Protein AF-A0A7C4BRT5-F1 (afdb_monomer)

Sequence (64 aa):
MILAKFGIDINDAVNGVFLDKSFHAKLHTKEYYKMVERLLKEAKTKEEAIKILQQIAENLKSME

Structure (mmCIF, N/CA/C/O backbone):
data_AF-A0A7C4BRT5-F1
#
_entry.id   AF-A0A7C4BRT5-F1
#
loop_
_atom_site.group_PDB
_atom_site.id
_atom_site.type_symbol
_atom_site.label_atom_id
_atom_site.label_alt_id
_atom_site.label_comp_id
_atom_site.label_asym_id
_atom_site.label_entity_id
_atom_site.label_seq_id
_atom_site.pdbx_PDB_ins_code
_atom_site.Cartn_x
_atom_site.Cartn_y
_atom_site.Cartn_z
_atom_site.occupancy
_atom_site.B_iso_or_equiv
_atom_site.auth_seq_id
_atom_site.auth_comp_id
_atom_site.auth_asym_id
_atom_site.auth_atom_id
_atom_site.pdbx_PDB_model_num
ATOM 1 N N . MET A 1 1 ? 3.636 -8.668 8.734 1.00 78.69 1 MET A N 1
ATOM 2 C CA . MET A 1 1 ? 3.458 -7.641 7.683 1.00 78.69 1 MET A CA 1
ATOM 3 C C . MET A 1 1 ? 2.465 -6.601 8.179 1.00 78.69 1 MET A C 1
ATOM 5 O O . MET A 1 1 ? 1.494 -6.989 8.813 1.00 78.69 1 MET A O 1
ATOM 9 N N . ILE A 1 2 ? 2.707 -5.310 7.941 1.00 92.25 2 ILE A N 1
ATOM 10 C CA . ILE A 1 2 ? 1.915 -4.224 8.544 1.00 92.25 2 ILE A CA 1
ATOM 11 C C . ILE A 1 2 ? 0.449 -4.177 8.078 1.00 92.25 2 ILE A C 1
ATOM 13 O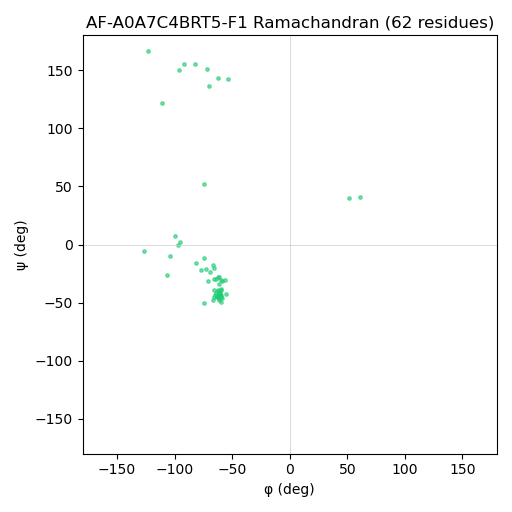 O . ILE A 1 2 ? -0.420 -3.837 8.869 1.00 92.25 2 ILE A O 1
ATOM 17 N N . LEU A 1 3 ? 0.155 -4.616 6.850 1.00 94.75 3 LEU A N 1
ATOM 18 C CA . LEU A 1 3 ? -1.207 -4.678 6.294 1.00 94.75 3 LEU A CA 1
ATOM 19 C C . LEU A 1 3 ? -2.153 -5.572 7.109 1.00 94.75 3 LEU A C 1
ATOM 21 O O . LEU A 1 3 ? -3.297 -5.202 7.363 1.00 94.75 3 LEU A O 1
ATOM 25 N N . ALA A 1 4 ? -1.644 -6.698 7.620 1.00 95.00 4 ALA A N 1
ATOM 26 C CA . ALA A 1 4 ? -2.426 -7.627 8.433 1.00 95.00 4 ALA A CA 1
ATOM 27 C C . ALA A 1 4 ? -2.932 -6.989 9.742 1.00 95.00 4 ALA A C 1
ATOM 29 O O . ALA A 1 4 ? -4.006 -7.349 10.214 1.00 95.00 4 ALA A O 1
ATOM 30 N N . LYS A 1 5 ? -2.218 -5.989 10.295 1.00 95.38 5 LYS A N 1
ATOM 31 C CA . LYS A 1 5 ? -2.671 -5.205 11.465 1.00 95.38 5 LYS A CA 1
ATOM 32 C C . LYS A 1 5 ? -3.995 -4.483 11.187 1.00 95.38 5 LYS A C 1
ATOM 34 O O . LYS A 1 5 ? -4.784 -4.276 12.101 1.00 95.38 5 LYS A O 1
ATOM 39 N N . PHE A 1 6 ? -4.226 -4.110 9.932 1.00 96.88 6 PHE A N 1
ATOM 40 C CA . PHE A 1 6 ? -5.422 -3.412 9.474 1.00 96.88 6 PHE A CA 1
ATOM 41 C C . PHE A 1 6 ? -6.445 -4.355 8.822 1.00 96.88 6 PHE A C 1
ATOM 43 O O . PHE A 1 6 ? -7.432 -3.886 8.262 1.00 96.88 6 PHE A O 1
ATOM 50 N N . GLY A 1 7 ? -6.225 -5.677 8.867 1.00 96.62 7 GLY A N 1
ATOM 51 C CA . GLY A 1 7 ? -7.098 -6.652 8.209 1.00 96.62 7 GLY A CA 1
ATOM 52 C C . GLY A 1 7 ? -7.170 -6.451 6.693 1.00 96.62 7 GLY A C 1
ATOM 53 O O . GLY A 1 7 ? -8.268 -6.477 6.132 1.00 96.62 7 GLY A O 1
ATOM 54 N N . ILE A 1 8 ? -6.024 -6.159 6.071 1.00 96.94 8 ILE A N 1
ATOM 55 C CA . ILE A 1 8 ? -5.832 -6.077 4.618 1.00 96.94 8 ILE A CA 1
ATOM 56 C C . ILE A 1 8 ? -4.939 -7.254 4.210 1.00 96.94 8 ILE A C 1
ATOM 58 O O . ILE A 1 8 ? -3.826 -7.393 4.734 1.00 96.94 8 ILE A O 1
ATOM 62 N N . ASP A 1 9 ? -5.430 -8.104 3.311 1.00 95.81 9 ASP A N 1
ATOM 63 C CA . ASP A 1 9 ? -4.646 -9.191 2.725 1.00 95.81 9 ASP A CA 1
ATOM 64 C C . ASP A 1 9 ? -3.604 -8.634 1.746 1.00 95.81 9 ASP A C 1
ATOM 66 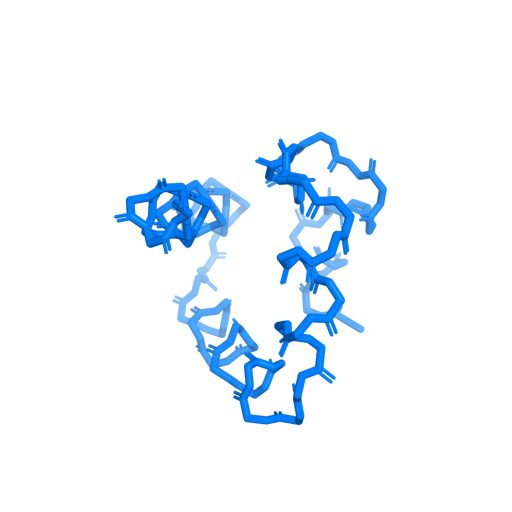O O . ASP A 1 9 ? -3.807 -7.594 1.117 1.00 95.81 9 ASP A O 1
ATOM 70 N N . ILE A 1 10 ? -2.472 -9.325 1.584 1.00 92.12 10 ILE A N 1
ATOM 71 C CA . ILE A 1 10 ? -1.441 -8.891 0.629 1.00 92.12 10 ILE A CA 1
ATOM 72 C C . ILE A 1 10 ? -1.965 -8.859 -0.814 1.00 92.12 10 ILE A C 1
ATOM 74 O O . ILE A 1 10 ? -1.486 -8.055 -1.613 1.00 92.12 10 ILE A O 1
ATOM 78 N N . ASN A 1 11 ? -2.952 -9.697 -1.133 1.00 93.50 11 ASN A N 1
ATOM 79 C CA . ASN A 1 11 ? -3.561 -9.796 -2.455 1.00 93.50 11 ASN A CA 1
ATOM 80 C C . ASN A 1 11 ? -4.838 -8.954 -2.595 1.00 93.50 11 ASN A C 1
ATOM 82 O O . ASN A 1 11 ? -5.472 -9.003 -3.650 1.00 93.50 11 ASN A O 1
ATOM 86 N N . ASP A 1 12 ? -5.239 -8.197 -1.567 1.00 95.25 12 ASP A N 1
ATOM 87 C CA . ASP A 1 12 ? -6.417 -7.338 -1.670 1.00 95.25 12 ASP A CA 1
ATOM 88 C C . ASP A 1 12 ? -6.215 -6.270 -2.750 1.00 95.25 12 ASP A C 1
ATOM 90 O O . ASP A 1 12 ? -5.145 -5.671 -2.878 1.00 95.25 12 ASP A O 1
ATOM 94 N N . ALA A 1 13 ? -7.289 -5.950 -3.476 1.00 94.38 13 ALA A N 1
ATOM 95 C CA . ALA A 1 13 ? -7.261 -4.944 -4.538 1.00 94.38 13 ALA A CA 1
ATOM 96 C C . ALA 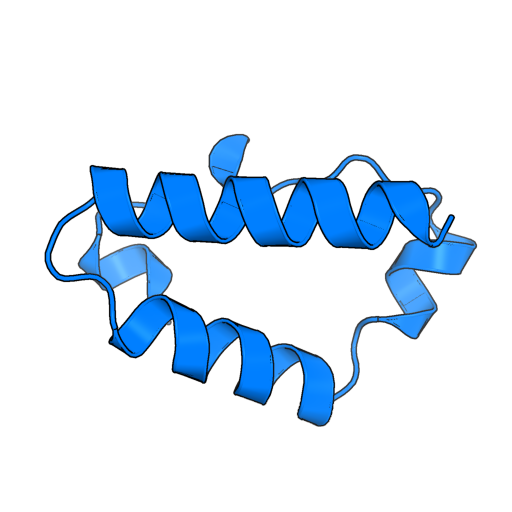A 1 13 ? -6.763 -3.570 -4.051 1.00 94.38 13 ALA A C 1
ATOM 98 O O . ALA A 1 13 ? -6.123 -2.847 -4.810 1.00 94.38 13 ALA A O 1
ATOM 99 N N . VAL A 1 14 ? -7.001 -3.226 -2.778 1.00 94.75 14 VAL A N 1
ATOM 100 C CA . VAL A 1 14 ? -6.525 -1.970 -2.169 1.00 94.75 14 VAL A CA 1
ATOM 101 C C . VAL A 1 14 ? -4.999 -1.894 -2.032 1.00 94.75 14 VAL A C 1
ATOM 103 O O . VAL A 1 14 ? -4.470 -0.802 -1.863 1.00 94.75 14 VAL A O 1
ATOM 106 N N . ASN A 1 15 ? -4.291 -3.026 -2.108 1.00 94.12 15 ASN A N 1
ATOM 107 C CA . ASN A 1 15 ? -2.829 -3.106 -2.114 1.00 94.12 15 ASN A CA 1
ATOM 108 C C . ASN A 1 15 ? -2.246 -3.213 -3.545 1.00 94.12 15 ASN A C 1
ATOM 110 O O . ASN A 1 15 ? -1.030 -3.287 -3.723 1.00 94.12 15 ASN A O 1
ATOM 114 N N . GLY A 1 16 ? -3.095 -3.235 -4.579 1.00 92.31 16 GLY A N 1
ATOM 115 C CA . GLY A 1 16 ? -2.695 -3.312 -5.985 1.00 92.31 16 GLY A CA 1
ATOM 116 C C . GLY A 1 16 ? -2.623 -1.943 -6.673 1.00 92.31 16 GLY A C 1
ATOM 117 O O . GLY A 1 16 ? -3.375 -1.030 -6.346 1.00 92.31 16 GLY A O 1
ATOM 118 N N . VAL A 1 17 ? -1.740 -1.804 -7.673 1.00 91.56 17 VAL A N 1
ATOM 119 C CA . VAL A 1 17 ? -1.540 -0.545 -8.431 1.00 91.56 17 VAL A CA 1
ATOM 120 C C . VAL A 1 17 ? -1.656 -0.696 -9.962 1.00 91.56 17 VAL A C 1
ATOM 122 O O . VAL A 1 17 ? -1.719 0.311 -10.658 1.00 91.56 17 VAL A O 1
ATOM 125 N N . PHE A 1 18 ? -1.801 -1.922 -10.489 1.00 90.19 18 PHE A N 1
ATOM 126 C CA . PHE A 1 18 ? -1.983 -2.216 -11.930 1.00 90.19 18 PHE A CA 1
ATOM 127 C C . PHE A 1 18 ? -0.937 -1.568 -12.864 1.00 90.19 18 PHE A C 1
ATOM 129 O O . PHE A 1 18 ? -1.284 -1.095 -13.939 1.00 90.19 18 PHE A O 1
ATOM 136 N N . LEU A 1 19 ? 0.333 -1.553 -12.458 1.00 89.56 19 LEU A N 1
ATOM 137 C CA . LEU A 1 19 ? 1.435 -1.030 -13.279 1.00 89.56 19 LEU A CA 1
ATOM 138 C C . LEU A 1 19 ? 1.920 -2.073 -14.287 1.00 89.56 19 LEU A C 1
ATOM 140 O O . LEU A 1 19 ? 1.825 -3.278 -14.017 1.00 89.56 19 LEU A O 1
ATOM 144 N N . ASP A 1 20 ? 2.525 -1.620 -15.388 1.00 92.81 20 ASP A N 1
ATOM 145 C CA . ASP A 1 20 ? 3.252 -2.514 -16.287 1.00 92.81 20 ASP A CA 1
ATOM 146 C C . ASP A 1 20 ? 4.301 -3.339 -15.524 1.00 92.81 20 ASP A C 1
ATOM 148 O O . ASP A 1 20 ? 4.983 -2.867 -14.607 1.00 92.81 20 ASP A O 1
ATOM 152 N N . LYS A 1 21 ? 4.468 -4.603 -15.925 1.00 90.38 21 LYS A N 1
ATOM 153 C CA . LYS A 1 21 ? 5.358 -5.547 -15.241 1.00 90.38 21 LYS A CA 1
ATOM 154 C C . LYS A 1 21 ? 6.808 -5.062 -15.221 1.00 90.38 21 LYS A C 1
ATOM 156 O O . LYS A 1 21 ? 7.501 -5.261 -14.221 1.00 90.38 21 LYS A O 1
ATOM 161 N N . SER A 1 22 ? 7.283 -4.459 -16.311 1.00 91.50 22 SER A N 1
ATOM 162 C CA . SER A 1 22 ? 8.666 -3.986 -16.419 1.00 91.50 22 SER A CA 1
ATOM 163 C C . SER A 1 22 ? 8.924 -2.759 -15.546 1.00 91.50 22 SER A C 1
ATOM 165 O O . SER A 1 22 ? 10.030 -2.603 -15.023 1.00 91.50 22 SER A O 1
ATOM 167 N N . PHE A 1 23 ? 7.904 -1.922 -15.340 1.00 90.19 23 PHE A N 1
ATOM 168 C CA . PHE A 1 23 ? 7.955 -0.803 -14.410 1.00 90.19 23 PHE A CA 1
ATOM 169 C C . PHE A 1 23 ? 7.871 -1.295 -12.960 1.00 90.19 23 PHE A C 1
ATOM 171 O O . PHE A 1 23 ? 8.761 -1.006 -12.159 1.00 90.19 23 PHE A O 1
ATOM 178 N N . HIS A 1 24 ? 6.882 -2.139 -12.643 1.00 88.50 24 HIS A N 1
ATOM 179 C CA . HIS A 1 24 ? 6.673 -2.700 -11.306 1.00 88.50 24 HIS A CA 1
ATOM 180 C C . HIS A 1 24 ? 7.909 -3.435 -10.771 1.00 88.50 24 HIS A C 1
ATOM 182 O O . HIS A 1 24 ? 8.300 -3.242 -9.621 1.00 88.50 24 HIS A O 1
ATOM 188 N N . ALA A 1 25 ? 8.580 -4.225 -11.616 1.00 90.38 25 ALA A N 1
ATOM 189 C CA . ALA A 1 25 ? 9.765 -4.983 -11.222 1.00 90.38 25 ALA A CA 1
ATOM 190 C C . ALA A 1 25 ? 10.906 -4.095 -10.687 1.00 90.38 25 ALA A C 1
ATOM 192 O O . ALA A 1 25 ? 11.648 -4.521 -9.801 1.00 90.38 25 ALA A O 1
ATOM 193 N N . LYS A 1 26 ? 11.029 -2.854 -11.178 1.00 90.75 26 LYS A N 1
ATOM 194 C CA . LYS A 1 26 ? 12.057 -1.895 -10.736 1.00 90.75 26 LYS A CA 1
ATOM 195 C C . LYS A 1 26 ? 11.777 -1.337 -9.338 1.00 90.75 26 LYS A C 1
ATOM 197 O O . LYS A 1 26 ? 12.701 -0.868 -8.678 1.00 90.75 26 LYS A O 1
ATOM 202 N N . LEU A 1 27 ? 10.524 -1.392 -8.880 1.00 87.81 27 LEU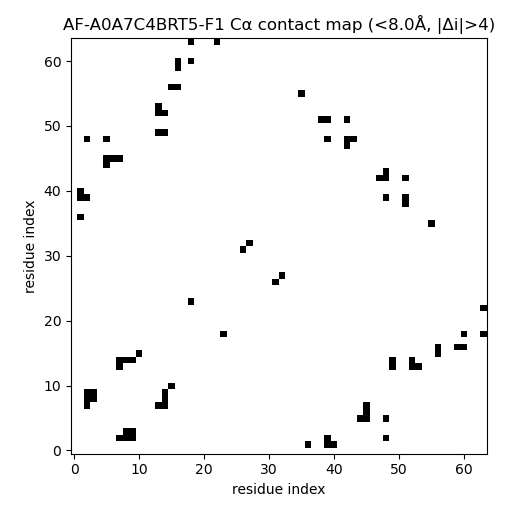 A N 1
ATOM 203 C CA . LEU A 1 27 ? 10.094 -0.832 -7.597 1.00 87.81 27 LEU A CA 1
ATOM 204 C C . LEU A 1 27 ? 10.402 -1.743 -6.405 1.00 87.81 27 LEU A C 1
ATOM 206 O O . LEU A 1 27 ? 10.395 -1.267 -5.275 1.00 87.81 27 LEU A O 1
ATOM 210 N N . HIS A 1 28 ? 10.704 -3.030 -6.613 1.00 87.12 28 HIS A N 1
ATOM 211 C CA . HIS A 1 28 ? 10.993 -3.988 -5.535 1.00 87.12 28 HIS A CA 1
ATOM 212 C C . HIS A 1 28 ? 12.381 -3.798 -4.890 1.00 87.12 28 HIS A C 1
ATOM 214 O O . HIS A 1 28 ? 13.162 -4.740 -4.746 1.00 87.12 28 HIS A O 1
ATOM 220 N N . THR A 1 29 ? 12.693 -2.578 -4.464 1.00 93.19 29 THR A N 1
ATOM 221 C CA . THR A 1 29 ? 13.899 -2.244 -3.703 1.00 93.19 29 THR A CA 1
ATOM 222 C C . THR A 1 29 ? 13.628 -2.312 -2.202 1.00 93.19 29 THR A C 1
ATOM 224 O O . THR A 1 29 ? 12.495 -2.149 -1.737 1.00 93.19 29 THR A O 1
ATOM 227 N N . LYS A 1 30 ? 14.675 -2.538 -1.397 1.00 93.81 30 LYS A N 1
ATOM 228 C CA . LYS A 1 30 ? 14.551 -2.527 0.073 1.00 93.81 30 LYS A CA 1
ATOM 229 C C . LYS A 1 30 ? 14.089 -1.157 0.570 1.00 93.81 30 LYS A C 1
ATOM 231 O O . LYS A 1 30 ? 13.358 -1.062 1.553 1.00 93.81 30 LYS A O 1
ATOM 236 N N . GLU A 1 31 ? 14.523 -0.107 -0.111 1.00 93.25 31 GLU A N 1
ATOM 237 C CA . GLU A 1 31 ? 14.222 1.291 0.164 1.00 93.25 31 GLU A CA 1
ATOM 238 C C . GLU A 1 31 ? 12.734 1.577 -0.048 1.00 93.25 31 GLU A C 1
ATOM 240 O O . GLU A 1 31 ? 12.100 2.163 0.832 1.00 93.25 31 GLU A O 1
ATOM 245 N N . TYR A 1 32 ? 12.159 1.090 -1.153 1.00 92.00 32 TYR A N 1
ATOM 246 C CA . TYR A 1 32 ? 10.725 1.190 -1.418 1.00 92.00 32 TYR A CA 1
ATOM 247 C C . TYR A 1 32 ? 9.909 0.493 -0.324 1.00 92.00 32 TYR A C 1
ATOM 24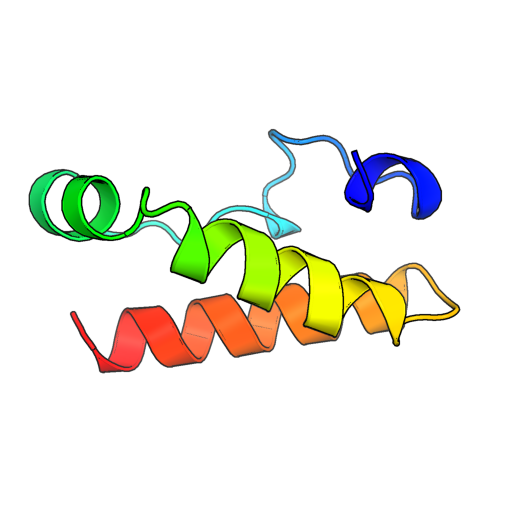9 O O . TYR A 1 32 ? 9.039 1.117 0.282 1.00 92.00 32 TYR A O 1
ATOM 257 N N . TYR A 1 33 ? 10.249 -0.753 0.025 1.00 92.19 33 TYR A N 1
ATOM 258 C CA . TYR A 1 33 ? 9.545 -1.474 1.091 1.00 92.19 33 TYR A CA 1
ATOM 259 C C . TYR A 1 33 ? 9.616 -0.758 2.447 1.00 92.19 33 TYR A C 1
ATOM 261 O O . TYR A 1 33 ? 8.600 -0.642 3.130 1.00 92.19 33 TYR A O 1
ATOM 269 N N . LYS A 1 34 ? 10.788 -0.231 2.831 1.00 94.62 34 LYS A N 1
ATOM 270 C CA . LYS A 1 34 ? 10.951 0.538 4.079 1.00 94.62 34 LYS A CA 1
ATOM 271 C C . LYS A 1 34 ? 10.110 1.813 4.089 1.00 94.62 34 LYS A C 1
ATOM 273 O O . LYS A 1 34 ? 9.569 2.182 5.129 1.00 94.62 34 LYS A O 1
ATOM 278 N N . MET A 1 35 ? 10.018 2.495 2.950 1.00 94.38 35 MET A N 1
ATOM 279 C CA . MET A 1 35 ? 9.219 3.708 2.798 1.00 94.38 35 MET A CA 1
ATOM 280 C C . MET A 1 35 ? 7.723 3.410 2.936 1.00 94.38 35 MET A C 1
ATOM 282 O O . MET A 1 35 ? 7.067 4.061 3.748 1.00 94.38 35 MET A O 1
ATOM 286 N N . VAL A 1 36 ? 7.219 2.375 2.253 1.00 94.75 36 VAL A N 1
ATOM 287 C CA . VAL A 1 36 ? 5.830 1.899 2.391 1.00 94.75 36 VAL A CA 1
ATOM 288 C C . VAL A 1 36 ? 5.532 1.499 3.840 1.00 94.75 36 VAL A C 1
ATOM 290 O O . VAL A 1 36 ? 4.523 1.916 4.403 1.00 94.75 36 VAL A O 1
ATOM 293 N N . GLU A 1 37 ? 6.428 0.743 4.483 1.00 94.94 37 GLU A N 1
ATOM 294 C CA . GLU A 1 37 ? 6.259 0.335 5.880 1.00 94.94 37 GLU A CA 1
ATOM 295 C C . GLU A 1 37 ? 6.212 1.541 6.828 1.00 94.94 37 GLU A C 1
ATOM 297 O O . GLU A 1 37 ? 5.373 1.578 7.725 1.00 94.94 37 GLU A O 1
ATOM 302 N N . ARG A 1 38 ? 7.091 2.534 6.639 1.00 95.88 38 ARG A N 1
ATOM 303 C CA . ARG A 1 38 ? 7.107 3.756 7.454 1.00 95.88 38 ARG A CA 1
ATOM 304 C C . ARG A 1 38 ? 5.797 4.528 7.330 1.00 95.88 38 ARG A C 1
ATOM 306 O O . ARG A 1 38 ? 5.248 4.899 8.358 1.00 95.88 38 ARG A O 1
ATOM 313 N N . LEU A 1 39 ? 5.289 4.718 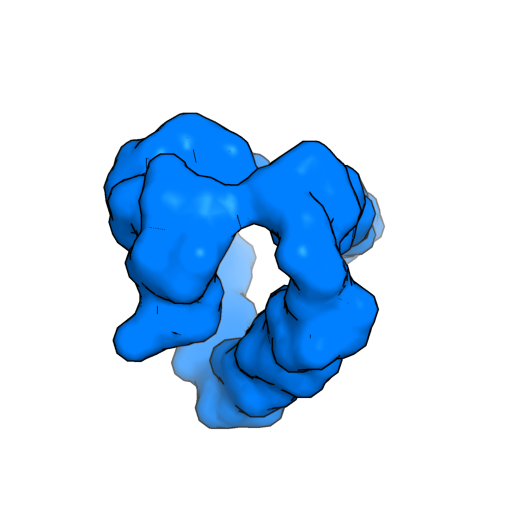6.113 1.00 95.62 39 LEU A N 1
ATOM 314 C CA . LEU A 1 39 ? 4.016 5.410 5.894 1.00 95.62 39 LEU A CA 1
ATOM 315 C C . LEU A 1 39 ? 2.866 4.653 6.571 1.00 95.62 39 LEU A C 1
ATOM 317 O O . LEU A 1 39 ? 2.116 5.221 7.355 1.00 95.62 39 LEU A O 1
ATOM 321 N N . LEU A 1 40 ? 2.782 3.336 6.377 1.00 96.50 40 LEU A N 1
ATOM 322 C CA . LEU A 1 40 ? 1.733 2.516 6.994 1.00 96.50 40 LEU A CA 1
ATOM 323 C C . LEU A 1 40 ? 1.822 2.447 8.531 1.00 96.50 40 LEU A C 1
ATOM 325 O O . LEU A 1 40 ? 0.819 2.141 9.175 1.00 96.50 40 LEU A O 1
ATOM 329 N N . LYS A 1 41 ? 2.983 2.733 9.143 1.00 96.19 41 LYS A N 1
ATOM 330 C CA . LYS A 1 41 ? 3.121 2.841 10.611 1.00 96.19 41 LYS A CA 1
ATOM 331 C C . LYS A 1 41 ? 2.417 4.064 11.188 1.00 96.19 41 LYS A C 1
ATOM 333 O O . LYS A 1 41 ? 2.076 4.034 12.368 1.00 96.19 41 LYS A O 1
ATOM 338 N N . GLU A 1 42 ? 2.196 5.100 10.385 1.00 94.81 42 GLU A N 1
ATOM 339 C CA . GLU A 1 42 ? 1.501 6.318 10.808 1.00 94.81 42 GLU A CA 1
ATOM 340 C C . GLU A 1 42 ? -0.021 6.119 10.876 1.00 94.81 42 GLU A C 1
ATOM 342 O O . GLU A 1 42 ? -0.695 6.821 11.631 1.00 94.81 42 GLU A O 1
ATOM 347 N N . ALA A 1 43 ? -0.559 5.121 10.164 1.00 97.44 43 ALA A N 1
ATOM 348 C CA . ALA A 1 43 ? -1.975 4.778 10.209 1.00 97.44 43 ALA A CA 1
ATOM 349 C C . ALA A 1 43 ? -2.386 4.157 11.558 1.00 97.44 43 ALA A C 1
ATOM 351 O O . ALA A 1 43 ? -1.733 3.267 12.119 1.00 97.44 43 ALA A O 1
ATOM 352 N N . LYS A 1 44 ? -3.533 4.604 12.062 1.00 96.62 44 LYS A N 1
ATOM 353 C CA . LYS A 1 44 ? -4.198 4.118 13.276 1.00 96.62 44 LYS A CA 1
ATOM 354 C C . LYS A 1 44 ? -5.428 3.280 12.948 1.00 96.62 44 LYS A C 1
ATOM 356 O O . LYS A 1 44 ? -5.769 2.401 13.737 1.00 96.62 44 LYS A O 1
ATOM 361 N N . THR A 1 45 ? -6.055 3.509 11.794 1.00 97.81 45 THR A N 1
ATOM 362 C CA . THR A 1 45 ? -7.242 2.770 11.336 1.00 97.81 45 THR A CA 1
ATOM 363 C C . THR A 1 45 ? -7.030 2.101 9.978 1.00 97.81 45 THR A C 1
ATOM 365 O O . THR A 1 45 ? -6.078 2.399 9.252 1.00 97.81 45 THR A O 1
ATOM 368 N N . LYS A 1 46 ? -7.940 1.184 9.621 1.00 97.50 46 LYS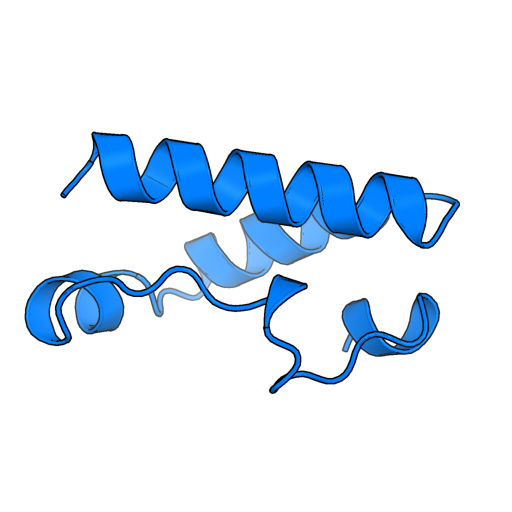 A N 1
ATOM 369 C CA . LYS A 1 46 ? -7.943 0.526 8.309 1.00 97.50 46 LYS A CA 1
ATOM 370 C C . LYS A 1 46 ? -8.143 1.538 7.181 1.00 97.50 46 LYS A C 1
ATOM 372 O O . LYS A 1 46 ? -7.471 1.456 6.159 1.00 97.50 46 LYS A O 1
ATOM 377 N N . GLU A 1 47 ? -9.020 2.514 7.379 1.00 98.00 47 GLU A N 1
ATOM 378 C CA . GLU A 1 47 ? -9.336 3.551 6.397 1.00 98.00 47 GLU A CA 1
ATOM 379 C C . GLU A 1 47 ? -8.133 4.464 6.134 1.00 98.00 47 GLU A C 1
ATOM 381 O O . GLU A 1 47 ? -7.877 4.830 4.989 1.00 98.00 47 GLU A O 1
ATOM 386 N N . GLU A 1 48 ? -7.364 4.808 7.171 1.00 98.12 48 GLU A N 1
ATOM 387 C CA . GLU A 1 48 ? -6.117 5.567 7.021 1.00 98.12 48 GLU A CA 1
ATOM 388 C C . GLU A 1 48 ? -5.068 4.768 6.243 1.00 98.12 48 GLU A C 1
ATOM 390 O O . GLU A 1 48 ? -4.448 5.303 5.325 1.00 98.12 48 GLU A O 1
ATOM 395 N N . ALA A 1 49 ? -4.915 3.474 6.544 1.00 97.94 49 ALA A N 1
ATOM 396 C CA . ALA A 1 49 ? -4.013 2.601 5.797 1.00 97.94 49 ALA A CA 1
ATOM 397 C C . ALA A 1 49 ? -4.408 2.513 4.311 1.00 97.94 49 ALA A C 1
ATOM 399 O O . ALA A 1 49 ? -3.545 2.633 3.444 1.00 97.94 49 ALA A O 1
ATOM 400 N N . ILE A 1 50 ? -5.705 2.379 4.005 1.00 97.88 50 ILE A N 1
ATOM 401 C CA . ILE A 1 50 ? -6.213 2.371 2.623 1.00 97.88 50 ILE A CA 1
ATOM 402 C C . ILE A 1 50 ? -5.907 3.695 1.914 1.00 97.88 50 ILE A C 1
ATOM 404 O O . ILE A 1 50 ? -5.429 3.668 0.783 1.00 97.88 50 ILE A O 1
ATOM 408 N N . LYS A 1 51 ? -6.114 4.848 2.566 1.00 98.00 51 LYS A N 1
ATOM 409 C CA . LYS A 1 51 ? -5.782 6.162 1.982 1.00 98.00 51 LYS A CA 1
ATOM 410 C C . LYS A 1 51 ? -4.295 6.290 1.652 1.00 98.00 51 LYS A C 1
ATOM 412 O O . LYS A 1 51 ? -3.943 6.804 0.596 1.00 98.00 51 LYS A O 1
ATOM 417 N N . ILE A 1 52 ? -3.419 5.792 2.526 1.00 97.56 52 ILE A N 1
ATOM 418 C CA . ILE A 1 52 ? -1.971 5.774 2.279 1.00 97.56 52 ILE A CA 1
ATOM 419 C C . ILE A 1 52 ? -1.635 4.900 1.065 1.00 97.56 52 ILE A C 1
ATOM 421 O O . ILE A 1 52 ? -0.867 5.327 0.205 1.00 97.56 52 ILE A O 1
ATOM 425 N N . LEU A 1 53 ? -2.222 3.702 0.963 1.00 96.88 53 LEU A N 1
ATOM 426 C CA . LEU A 1 53 ? -2.023 2.817 -0.191 1.00 96.88 53 LEU A CA 1
ATOM 427 C C . LEU A 1 53 ? -2.500 3.464 -1.497 1.00 96.88 53 LEU A C 1
ATOM 429 O O . LEU A 1 53 ? -1.791 3.402 -2.499 1.00 96.88 53 LEU A O 1
ATOM 433 N N . GLN A 1 54 ? -3.653 4.136 -1.471 1.00 96.44 54 GLN A N 1
ATOM 434 C CA . GLN A 1 54 ? -4.178 4.887 -2.614 1.00 96.44 54 GLN A CA 1
ATOM 435 C C . GLN A 1 54 ? -3.228 6.013 -3.034 1.00 96.44 54 GLN A C 1
ATOM 437 O O . GLN A 1 54 ? -2.887 6.104 -4.210 1.00 96.44 54 GLN A O 1
ATOM 442 N N . GLN A 1 55 ? -2.714 6.799 -2.084 1.00 96.44 55 GLN A N 1
ATOM 443 C CA . GLN A 1 55 ? -1.754 7.866 -2.378 1.00 96.44 55 GLN A CA 1
ATOM 444 C C . GLN A 1 55 ? -0.455 7.327 -2.995 1.00 96.44 55 GLN A C 1
ATOM 446 O O . GLN A 1 55 ? 0.079 7.909 -3.939 1.00 96.44 55 GLN A O 1
ATOM 451 N N . ILE A 1 56 ? 0.068 6.211 -2.476 1.00 95.00 56 ILE A N 1
ATOM 452 C CA . ILE A 1 56 ? 1.250 5.549 -3.045 1.00 95.00 56 ILE A CA 1
ATOM 453 C C .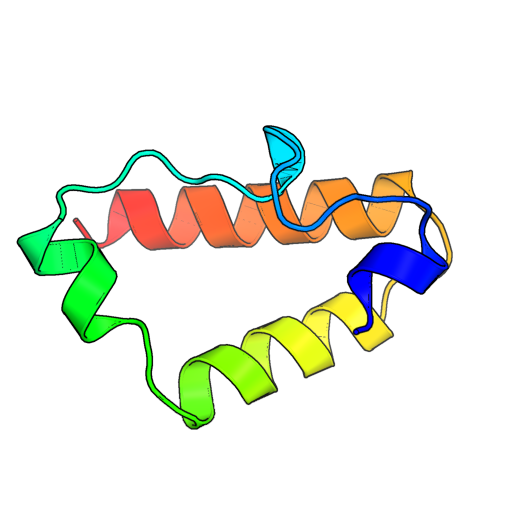 ILE A 1 56 ? 0.951 5.091 -4.475 1.00 95.00 56 ILE A C 1
ATOM 455 O O . ILE A 1 56 ? 1.758 5.327 -5.372 1.00 95.00 56 ILE A O 1
ATOM 459 N N . ALA A 1 57 ? -0.209 4.471 -4.697 1.00 94.38 57 ALA A N 1
ATOM 460 C CA . ALA A 1 57 ? -0.625 3.998 -6.010 1.00 94.38 57 ALA A CA 1
ATOM 461 C C . ALA A 1 57 ? -0.743 5.143 -7.031 1.00 94.38 57 ALA A C 1
ATOM 463 O O . ALA A 1 57 ? -0.263 5.007 -8.154 1.00 94.38 57 ALA A O 1
ATOM 464 N N . GLU A 1 58 ? -1.334 6.274 -6.646 1.00 94.31 58 GLU A N 1
ATOM 465 C CA . GLU A 1 58 ? -1.430 7.476 -7.485 1.00 94.31 58 GLU A CA 1
ATOM 466 C C . GLU A 1 58 ? -0.052 8.049 -7.826 1.00 94.31 58 GLU A C 1
ATOM 468 O O . GLU A 1 58 ? 0.230 8.321 -8.994 1.00 94.31 58 GLU A O 1
ATOM 473 N N . ASN A 1 59 ? 0.840 8.153 -6.836 1.00 92.50 59 ASN A N 1
ATOM 474 C CA . ASN A 1 59 ? 2.203 8.632 -7.058 1.00 92.50 59 ASN A CA 1
ATOM 475 C C . ASN A 1 59 ? 2.948 7.738 -8.056 1.00 92.50 59 ASN A C 1
ATOM 477 O O . ASN A 1 59 ? 3.566 8.246 -8.986 1.00 92.50 59 ASN A O 1
ATOM 481 N N . LEU A 1 60 ? 2.856 6.414 -7.911 1.00 92.31 60 LEU A N 1
ATOM 482 C CA . LEU A 1 60 ? 3.506 5.477 -8.828 1.00 92.31 60 LEU A CA 1
ATOM 483 C C . LEU A 1 60 ? 2.959 5.575 -10.253 1.00 92.31 60 LEU A C 1
ATOM 485 O O . LEU A 1 60 ? 3.745 5.563 -11.192 1.00 92.31 60 LEU A O 1
ATOM 489 N N . LYS A 1 61 ? 1.640 5.713 -10.416 1.00 91.00 61 LYS A N 1
ATOM 490 C CA . LYS A 1 61 ? 1.016 5.897 -11.736 1.00 91.00 61 LYS A CA 1
ATOM 491 C C . LYS A 1 61 ? 1.436 7.197 -12.414 1.00 91.00 61 LYS A C 1
ATOM 493 O O . LYS A 1 61 ? 1.483 7.253 -13.630 1.00 91.00 61 LYS A O 1
ATOM 498 N N . SER A 1 62 ? 1.748 8.239 -11.643 1.00 90.31 62 SER A N 1
ATOM 499 C CA . SER A 1 62 ? 2.278 9.493 -12.196 1.00 90.31 62 SER A CA 1
ATOM 500 C C . SER A 1 62 ? 3.747 9.403 -12.635 1.00 90.31 62 SER A C 1
ATOM 502 O O . SER A 1 62 ? 4.255 10.328 -13.265 1.00 90.31 62 SER A O 1
ATOM 504 N N . MET A 1 63 ? 4.435 8.317 -12.264 1.00 85.62 63 MET A N 1
ATOM 505 C CA . MET A 1 63 ? 5.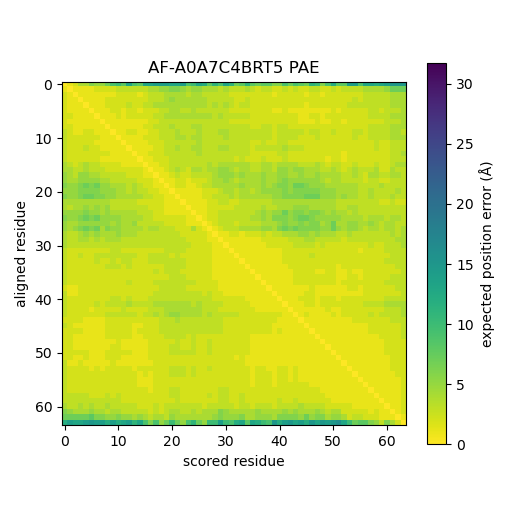843 8.058 -12.574 1.00 85.62 63 MET A CA 1
ATOM 506 C C . MET A 1 63 ? 6.035 7.016 -13.689 1.00 85.62 63 MET A C 1
ATOM 508 O O . MET A 1 63 ? 7.177 6.818 -14.110 1.00 85.62 63 MET A O 1
ATOM 512 N N . GLU A 1 64 ? 4.962 6.325 -14.091 1.00 74.12 64 GLU A N 1
ATOM 513 C CA . GLU A 1 64 ? 4.912 5.400 -15.235 1.00 74.12 64 GLU A CA 1
ATOM 514 C C . GLU A 1 64 ? 4.899 6.173 -16.560 1.00 74.12 64 GLU A C 1
ATOM 516 O O . GLU A 1 64 ? 5.670 5.771 -17.462 1.00 74.12 64 GLU A O 1
#

Nearest PDB structures (foldseek):
  4heo-assembly2_B  TM=6.760E-01  e=6.896E+00  Hendra virus horse/Australia/Hendra/1994
  7qj2-assembly1_E  TM=6.504E-01  e=9.404E+00  Homo sapiens

Foldseek 3Di:
DLLVVQVHDCPDPLQDQPDDPVLVVVQPDPVNVVVLVVCSVVDPHNVSNSVSSVVVSVVSVVVD

Secondary structure (DSSP, 8-state):
-HHHHTT--TTSGGG-----HHHHHHH--HHHHHHHHHHHHH--SHHHHHHHHHHHHHHHHTT-

Mean predicted aligned error: 2.68 Å

Solvent-accessible surface area (backbone atoms only — not comparable to full-atom values): 3914 Å² total; per-residue (Å²): 115,78,51,57,81,50,76,42,57,87,83,36,71,71,70,57,67,89,64,58,68,78,61,50,62,72,55,80,41,75,66,50,53,52,51,54,51,55,56,52,64,73,38,88,48,49,68,49,36,46,51,52,40,48,53,52,36,53,54,52,63,77,71,110

Radius of gyration: 11.53 Å; Cα contacts (8 Å, |Δi|>4): 43; chains: 1; bounding box: 24×19×30 Å

pLDDT: mean 93.4, std 4.24, range [74.12, 98.12]